Protein AF-A0A829HIT6-F1 (afdb_monomer_lite)

Radius of gyration: 22.23 Å; chains: 1; bounding box: 48×21×74 Å

pLDDT: mean 74.32, std 10.95, range [54.69, 96.12]

Organism: NCBI:txid1217657

Secondary structure (DSSP, 8-state):
-PPPPGGGPPPTT--TT--HHHH-TT-S-TTGGGS--HHHHHHHHHHHHHTTTS------TTSS----TT--------SS---TTTTSGGGG-PPP----

Structure (mmCIF, N/CA/C/O backbone):
data_AF-A0A829HIT6-F1
#
_entry.id   AF-A0A829HIT6-F1
#
loop_
_atom_site.group_PDB
_atom_site.id
_atom_site.type_symbol
_atom_site.label_atom_id
_atom_site.label_alt_id
_atom_site.label_comp_id
_atom_site.label_asym_id
_atom_site.label_entity_id
_atom_site.label_seq_id
_atom_site.pdbx_PDB_ins_code
_atom_site.Cartn_x
_atom_site.Cartn_y
_atom_site.Cartn_z
_atom_site.occupancy
_atom_site.B_iso_or_equiv
_atom_site.auth_seq_id
_atom_site.auth_comp_id
_atom_site.auth_asym_id
_atom_site.auth_atom_id
_atom_site.pdbx_PDB_model_num
ATOM 1 N N . MET A 1 1 ? 23.130 -8.048 17.430 1.00 63.12 1 MET A N 1
ATOM 2 C CA . MET A 1 1 ? 23.129 -7.492 16.054 1.00 63.12 1 MET A CA 1
ATOM 3 C C . MET A 1 1 ? 21.767 -7.740 15.424 1.00 63.12 1 MET A C 1
ATOM 5 O O . MET A 1 1 ? 21.308 -8.877 15.456 1.00 63.12 1 MET A O 1
ATOM 9 N N . LYS A 1 2 ? 21.093 -6.712 14.895 1.00 74.44 2 LYS A N 1
ATOM 10 C CA . LYS A 1 2 ? 19.831 -6.915 14.164 1.00 74.44 2 LYS A CA 1
ATOM 11 C C . LYS A 1 2 ? 20.157 -7.603 12.835 1.00 74.44 2 LYS A C 1
ATOM 13 O O . LYS A 1 2 ? 20.910 -7.050 12.040 1.00 74.44 2 LYS A O 1
ATOM 18 N N . LYS A 1 3 ? 19.650 -8.822 12.620 1.00 83.31 3 LYS A N 1
ATOM 19 C CA . LYS A 1 3 ? 19.814 -9.531 11.343 1.00 83.31 3 LYS A CA 1
ATOM 20 C C . LYS A 1 3 ? 18.946 -8.853 10.283 1.00 83.31 3 LYS A C 1
ATOM 22 O O . 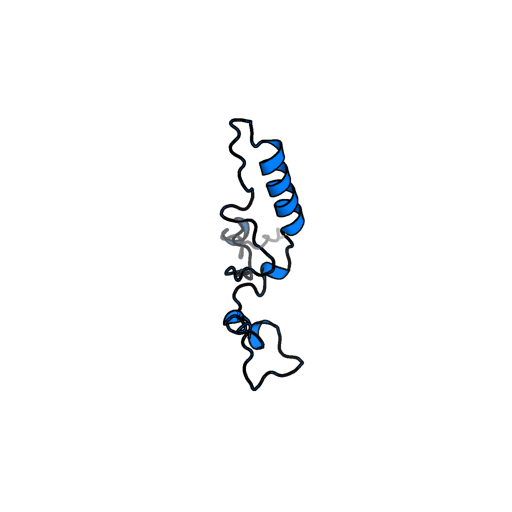LYS A 1 3 ? 17.804 -8.489 10.565 1.00 83.31 3 LYS A O 1
ATOM 27 N N . LEU A 1 4 ? 19.488 -8.680 9.081 1.00 82.06 4 LEU A N 1
ATOM 28 C CA . LEU A 1 4 ? 18.721 -8.162 7.953 1.00 82.06 4 LEU A CA 1
ATOM 29 C C . LEU A 1 4 ? 17.617 -9.171 7.588 1.00 82.06 4 LEU A C 1
ATOM 31 O O . LEU A 1 4 ? 17.861 -10.379 7.597 1.00 82.06 4 LEU A O 1
ATOM 35 N N . LYS A 1 5 ? 16.401 -8.693 7.285 1.00 82.38 5 LYS A N 1
ATOM 36 C CA . LYS A 1 5 ? 15.319 -9.578 6.820 1.00 82.38 5 LYS A CA 1
ATOM 37 C C . LYS A 1 5 ? 15.724 -10.231 5.495 1.00 82.38 5 LYS A C 1
ATOM 39 O O . LYS A 1 5 ? 16.350 -9.585 4.656 1.00 82.38 5 LYS A O 1
ATOM 44 N N . PHE A 1 6 ? 15.285 -11.470 5.285 1.00 84.50 6 PHE A N 1
ATOM 45 C CA . PHE A 1 6 ? 15.598 -12.273 4.098 1.00 84.50 6 PHE A CA 1
ATOM 46 C C . PHE A 1 6 ? 15.323 -11.541 2.771 1.00 84.50 6 PHE A C 1
ATOM 48 O O . PHE A 1 6 ? 16.146 -11.567 1.863 1.00 84.50 6 PHE A O 1
ATOM 55 N N . GLN A 1 7 ? 14.212 -10.803 2.693 1.00 80.62 7 GLN A N 1
ATOM 56 C CA . GLN A 1 7 ? 13.808 -10.033 1.509 1.00 80.62 7 GLN A CA 1
ATOM 57 C C . GLN A 1 7 ? 14.793 -8.926 1.088 1.00 80.62 7 GLN A C 1
ATOM 59 O O . GLN A 1 7 ? 14.786 -8.514 -0.069 1.00 80.62 7 GLN A O 1
ATOM 64 N N . TYR A 1 8 ? 15.638 -8.446 2.007 1.00 80.69 8 TYR A N 1
ATOM 65 C CA . TYR A 1 8 ? 16.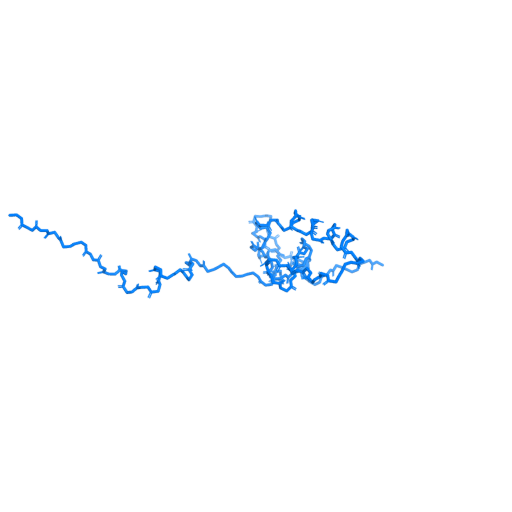624 -7.391 1.746 1.00 80.69 8 TYR A CA 1
ATOM 66 C C . TYR A 1 8 ? 18.046 -7.928 1.558 1.00 80.69 8 TYR A C 1
ATOM 68 O O . TYR A 1 8 ? 18.971 -7.135 1.390 1.00 80.69 8 TYR A O 1
ATOM 76 N N . LEU A 1 9 ? 18.242 -9.249 1.593 1.00 85.12 9 LEU A N 1
ATOM 77 C CA . LEU A 1 9 ? 19.541 -9.841 1.296 1.00 85.12 9 LEU A CA 1
ATOM 78 C C . LEU A 1 9 ? 19.861 -9.619 -0.186 1.00 85.12 9 LEU A C 1
ATOM 80 O O . LEU A 1 9 ? 19.093 -10.015 -1.064 1.00 85.12 9 LEU A O 1
ATOM 84 N N . GLN A 1 10 ? 20.982 -8.948 -0.446 1.00 78.50 10 GLN A N 1
ATOM 85 C CA . GLN A 1 10 ? 21.468 -8.694 -1.798 1.00 78.50 10 GLN A CA 1
ATOM 86 C C . GLN A 1 10 ? 22.363 -9.846 -2.267 1.00 78.50 10 GLN A C 1
ATOM 88 O O . GLN A 1 10 ? 23.146 -10.373 -1.471 1.00 78.50 10 GLN A O 1
ATOM 93 N N . PRO A 1 11 ? 22.301 -10.222 -3.554 1.00 78.31 11 PRO A N 1
ATOM 94 C CA . PRO A 1 11 ? 23.290 -11.112 -4.135 1.00 78.31 11 PRO A CA 1
ATOM 95 C C . PRO A 1 11 ? 24.646 -10.398 -4.248 1.00 78.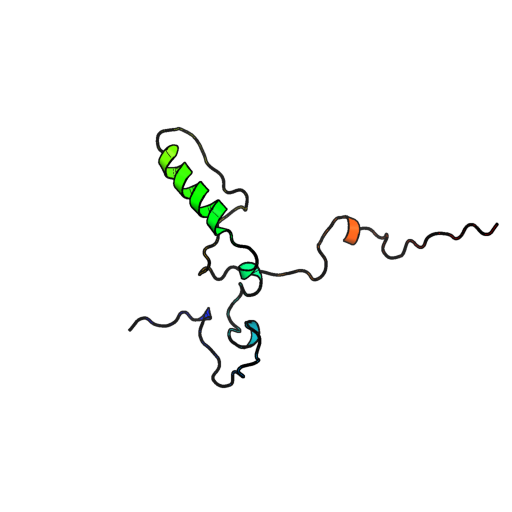31 11 PRO A C 1
ATOM 97 O O . PRO A 1 11 ? 24.709 -9.195 -4.511 1.00 78.31 11 PRO A O 1
ATOM 100 N N . ALA A 1 12 ? 25.740 -11.150 -4.096 1.00 73.94 12 ALA A N 1
ATOM 101 C CA . ALA A 1 12 ? 27.105 -10.612 -4.109 1.00 73.94 12 ALA A CA 1
ATOM 102 C C . ALA A 1 12 ? 27.481 -9.884 -5.420 1.00 73.94 12 ALA A C 1
ATOM 104 O O . ALA A 1 12 ? 28.323 -8.994 -5.408 1.00 73.94 12 ALA A O 1
ATOM 105 N N . ASN A 1 13 ? 26.815 -10.213 -6.533 1.00 77.56 13 ASN A N 1
ATOM 106 C CA . ASN A 1 13 ? 27.157 -9.744 -7.881 1.00 77.56 13 ASN A CA 1
ATOM 107 C C . ASN A 1 13 ? 26.138 -8.729 -8.432 1.00 77.56 13 ASN A C 1
ATOM 109 O O . ASN A 1 13 ? 25.666 -8.877 -9.558 1.00 77.56 13 ASN A O 1
ATOM 113 N N . THR A 1 14 ? 25.738 -7.733 -7.639 1.00 78.62 14 THR A N 1
ATOM 114 C CA . THR A 1 14 ? 24.759 -6.728 -8.092 1.00 78.62 14 THR A CA 1
ATOM 115 C C . THR A 1 14 ? 25.450 -5.532 -8.750 1.00 78.62 14 THR A C 1
ATOM 117 O O . THR A 1 14 ? 26.322 -4.915 -8.142 1.00 78.62 14 THR A O 1
ATOM 120 N N . HIS A 1 15 ? 25.027 -5.139 -9.954 1.00 79.31 15 HIS A N 1
ATOM 121 C CA . HIS A 1 15 ? 25.527 -3.938 -10.624 1.00 79.31 15 HIS A CA 1
ATOM 122 C C . HIS A 1 15 ? 24.789 -2.668 -10.123 1.00 79.31 15 HIS A C 1
ATOM 124 O O . HIS A 1 15 ? 23.593 -2.722 -9.801 1.00 79.31 15 HIS A O 1
ATOM 130 N N . PRO A 1 16 ? 25.436 -1.485 -10.074 1.00 78.00 16 PRO A N 1
ATOM 131 C CA . PRO A 1 16 ? 24.786 -0.236 -9.660 1.00 78.00 16 PRO A CA 1
ATOM 132 C C . PRO A 1 16 ? 23.511 0.099 -10.452 1.00 78.00 16 PRO A C 1
ATOM 134 O O . PRO A 1 16 ? 22.542 0.583 -9.869 1.00 78.00 16 PRO A O 1
ATOM 137 N N . ASN A 1 17 ? 23.496 -0.232 -11.747 1.00 82.56 17 ASN A N 1
ATOM 138 C CA . ASN A 1 17 ? 22.367 0.002 -12.661 1.00 82.56 17 ASN A CA 1
ATOM 139 C C . ASN A 1 17 ? 21.298 -1.105 -12.651 1.00 82.56 17 ASN A C 1
ATOM 141 O O . ASN A 1 17 ? 20.336 -1.034 -13.416 1.00 82.56 17 ASN A O 1
ATOM 145 N N . ASP A 1 18 ? 21.444 -2.145 -11.826 1.00 81.94 18 ASP A N 1
ATOM 146 C CA . ASP A 1 18 ? 20.423 -3.182 -11.733 1.00 81.94 18 ASP A CA 1
ATOM 147 C C . ASP A 1 18 ? 19.150 -2.649 -11.072 1.00 81.94 18 ASP A C 1
ATOM 149 O O . ASP A 1 18 ? 19.169 -2.061 -9.988 1.00 81.94 18 ASP A O 1
ATOM 153 N N . GLY A 1 19 ? 18.013 -2.905 -11.720 1.00 78.19 19 GLY A N 1
ATOM 154 C CA . GLY A 1 19 ? 16.707 -2.563 -11.173 1.00 78.19 19 GLY A CA 1
ATOM 155 C C . GLY A 1 19 ? 16.418 -3.282 -9.850 1.00 78.19 19 GLY A C 1
ATOM 156 O O . GLY A 1 19 ? 16.957 -4.352 -9.559 1.00 78.19 19 GLY A O 1
ATOM 157 N N . ILE A 1 20 ? 15.485 -2.726 -9.073 1.00 78.44 20 ILE A N 1
ATOM 158 C CA . ILE A 1 20 ? 15.105 -3.193 -7.726 1.00 78.44 20 ILE A CA 1
ATOM 159 C C . ILE A 1 20 ? 14.849 -4.710 -7.663 1.00 78.44 20 ILE A C 1
ATOM 161 O O . ILE A 1 20 ? 15.285 -5.359 -6.718 1.00 78.44 20 ILE A O 1
ATOM 165 N N . ARG A 1 21 ? 14.201 -5.292 -8.682 1.00 75.94 21 ARG A N 1
ATOM 166 C CA . ARG A 1 21 ? 13.898 -6.735 -8.744 1.00 75.94 21 ARG A CA 1
ATOM 167 C C . ARG A 1 21 ? 15.147 -7.619 -8.855 1.00 75.94 21 ARG A C 1
ATOM 169 O O . ARG A 1 21 ? 15.137 -8.731 -8.347 1.00 75.94 21 ARG A O 1
ATOM 176 N N . LYS A 1 22 ? 16.202 -7.150 -9.529 1.00 81.06 22 LYS A N 1
ATOM 177 C CA . LYS A 1 22 ? 17.474 -7.882 -9.642 1.00 81.06 22 LYS A CA 1
ATOM 178 C C . LYS A 1 22 ? 18.300 -7.759 -8.361 1.00 81.06 22 LYS A C 1
ATOM 180 O O . LYS A 1 22 ? 18.873 -8.742 -7.913 1.00 81.06 22 LYS A O 1
ATOM 185 N N . ARG A 1 23 ? 18.308 -6.566 -7.754 1.00 82.19 23 ARG A N 1
ATOM 186 C CA . ARG A 1 23 ? 19.007 -6.290 -6.488 1.00 82.19 23 ARG A CA 1
ATOM 187 C C . ARG A 1 23 ? 18.371 -7.004 -5.291 1.00 82.19 23 ARG A C 1
ATOM 189 O O . ARG A 1 23 ? 19.083 -7.420 -4.386 1.00 82.19 23 ARG A O 1
ATOM 196 N N . TYR A 1 24 ? 17.048 -7.159 -5.301 1.00 83.06 24 TYR A N 1
ATOM 197 C CA . TYR A 1 24 ? 16.282 -7.826 -4.248 1.00 83.06 24 TYR A CA 1
ATOM 198 C C . TYR A 1 24 ? 15.342 -8.881 -4.855 1.00 83.06 24 TYR A C 1
ATOM 200 O O . TYR A 1 24 ? 14.142 -8.632 -5.001 1.00 83.06 24 TYR A O 1
ATOM 208 N N . PRO A 1 25 ? 15.861 -10.068 -5.223 1.00 80.88 25 PRO A N 1
ATOM 209 C CA . PRO A 1 25 ? 15.084 -11.094 -5.926 1.00 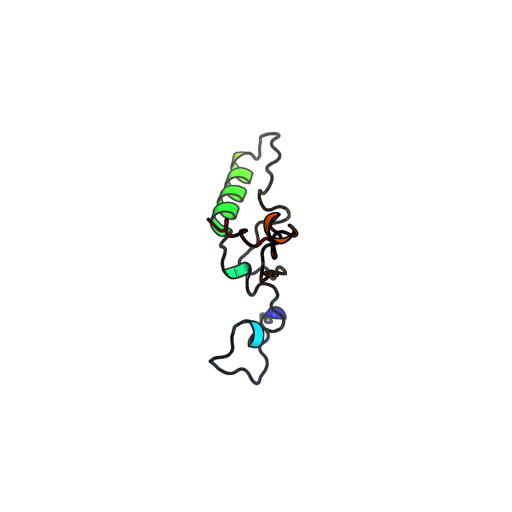80.88 25 PRO A CA 1
ATOM 210 C C . PRO A 1 25 ? 13.945 -11.671 -5.080 1.00 80.88 25 PRO A C 1
ATOM 212 O O . PRO A 1 25 ? 12.938 -12.131 -5.617 1.00 80.88 25 PRO A O 1
ATOM 215 N N . HIS A 1 26 ? 14.088 -11.628 -3.756 1.00 82.25 26 HIS A N 1
ATOM 216 C CA . HIS A 1 26 ? 13.090 -12.132 -2.818 1.00 82.25 26 HIS A CA 1
ATOM 217 C C . HIS A 1 26 ? 12.006 -11.106 -2.466 1.00 82.25 26 HIS A C 1
ATOM 219 O O . HIS A 1 26 ? 11.047 -11.478 -1.799 1.00 82.25 26 HIS A O 1
ATOM 225 N N . MET A 1 27 ? 12.129 -9.854 -2.923 1.00 80.81 27 MET A N 1
ATOM 226 C CA . MET A 1 27 ? 11.169 -8.790 -2.638 1.00 80.81 27 MET A CA 1
ATOM 227 C C . MET A 1 27 ? 9.966 -8.877 -3.588 1.00 80.81 27 MET A C 1
ATOM 229 O O . MET A 1 27 ? 10.083 -8.692 -4.802 1.00 80.81 27 MET A O 1
ATOM 233 N N . ARG A 1 28 ? 8.787 -9.147 -3.032 1.00 76.38 28 ARG A N 1
ATOM 234 C CA . ARG A 1 28 ? 7.519 -9.354 -3.751 1.00 76.38 28 ARG A CA 1
ATOM 235 C C . ARG A 1 28 ? 6.723 -8.058 -3.961 1.00 76.38 28 ARG A C 1
ATOM 237 O O . ARG A 1 28 ? 5.842 -7.999 -4.825 1.00 76.38 28 ARG A O 1
ATOM 244 N N . ASN A 1 29 ? 7.063 -7.000 -3.228 1.00 73.56 29 ASN A N 1
ATOM 245 C CA . ASN A 1 29 ? 6.384 -5.701 -3.269 1.00 73.56 29 ASN A CA 1
ATOM 246 C C . ASN A 1 29 ? 6.987 -4.673 -4.255 1.00 73.56 29 ASN A C 1
ATOM 248 O O . ASN A 1 29 ? 6.669 -3.485 -4.174 1.00 73.56 29 ASN A O 1
ATOM 252 N N . ALA A 1 30 ? 7.841 -5.096 -5.198 1.00 69.06 30 ALA A N 1
ATOM 253 C CA . ALA A 1 30 ? 8.585 -4.196 -6.095 1.00 69.06 30 ALA A CA 1
ATOM 254 C C . ALA A 1 30 ? 7.715 -3.169 -6.846 1.00 69.06 30 ALA A C 1
ATOM 256 O O . ALA A 1 30 ? 8.191 -2.077 -7.158 1.00 69.06 30 ALA A O 1
ATOM 257 N N . TYR A 1 31 ? 6.445 -3.492 -7.108 1.00 65.69 31 TYR A N 1
ATOM 258 C CA . TYR A 1 31 ? 5.490 -2.603 -7.774 1.00 65.69 31 TYR A CA 1
ATOM 259 C C . TYR A 1 31 ? 4.517 -1.906 -6.815 1.00 65.69 31 TYR A C 1
ATOM 261 O O . TYR A 1 31 ? 3.950 -0.875 -7.173 1.00 65.69 31 TYR A O 1
ATOM 269 N N . PHE A 1 32 ? 4.343 -2.431 -5.599 1.00 64.62 32 PHE A N 1
ATOM 270 C CA . PHE A 1 32 ? 3.433 -1.885 -4.590 1.00 64.62 32 PHE A CA 1
ATOM 271 C C . PHE A 1 32 ? 3.876 -0.502 -4.092 1.00 64.62 32 PHE A C 1
ATOM 273 O O . PHE A 1 32 ? 3.045 0.367 -3.849 1.00 64.62 32 PHE A O 1
ATOM 280 N N . LYS A 1 33 ? 5.193 -0.251 -4.060 1.00 60.81 33 LYS A N 1
ATOM 281 C CA . LYS A 1 33 ? 5.799 1.020 -3.615 1.00 60.81 33 LYS A CA 1
ATOM 282 C C . LYS A 1 33 ? 5.415 2.259 -4.439 1.00 60.81 33 LYS A C 1
ATOM 284 O O . LYS A 1 33 ? 5.823 3.360 -4.090 1.00 60.81 33 LYS A O 1
ATOM 289 N N . LYS A 1 34 ? 4.656 2.108 -5.530 1.00 60.59 34 LYS A N 1
ATOM 290 C CA . LYS A 1 34 ? 4.161 3.240 -6.330 1.00 60.59 34 LYS A CA 1
ATOM 291 C C . LYS A 1 34 ? 2.903 3.898 -5.756 1.00 60.59 34 LYS A C 1
ATOM 293 O O . LYS A 1 34 ? 2.590 5.010 -6.164 1.00 60.59 34 LYS A O 1
ATOM 298 N N . PHE A 1 35 ? 2.196 3.248 -4.829 1.00 62.19 35 PHE A N 1
ATOM 299 C CA . PHE A 1 35 ? 0.966 3.780 -4.243 1.00 62.19 35 PHE A CA 1
ATOM 300 C C . PHE A 1 35 ? 1.097 3.838 -2.721 1.00 62.19 35 PHE A C 1
ATOM 302 O O . PHE A 1 35 ? 1.097 2.805 -2.058 1.00 62.19 35 PHE A O 1
ATOM 309 N N . SER A 1 36 ? 1.217 5.046 -2.166 1.00 68.19 36 SER A N 1
ATOM 310 C CA . SER A 1 36 ? 1.230 5.225 -0.713 1.00 68.19 36 SER A CA 1
ATOM 311 C C . SER A 1 36 ? -0.171 5.008 -0.143 1.00 68.19 36 SER A C 1
ATOM 313 O O . SER A 1 36 ? -1.132 5.657 -0.554 1.00 68.19 36 SER A O 1
ATOM 315 N N . THR A 1 37 ? -0.277 4.099 0.822 1.00 77.50 37 THR A N 1
ATOM 316 C CA . THR A 1 37 ? -1.464 3.878 1.663 1.00 77.50 37 THR A CA 1
ATOM 317 C C . THR A 1 37 ? -1.370 4.625 2.992 1.00 77.50 37 THR A C 1
ATOM 319 O O . THR A 1 37 ? -2.255 4.490 3.835 1.00 77.50 37 THR A O 1
ATOM 322 N N . TYR A 1 38 ? -0.317 5.428 3.189 1.00 79.88 38 TYR A N 1
ATOM 323 C CA . TYR A 1 38 ? -0.048 6.125 4.444 1.00 79.88 38 TYR A CA 1
ATOM 324 C C . TYR A 1 38 ? -1.204 7.032 4.898 1.00 79.88 38 TYR A C 1
ATOM 326 O O . TYR A 1 38 ? -1.605 6.906 6.057 1.00 79.88 38 TYR A O 1
ATOM 334 N N . PRO A 1 39 ? -1.810 7.876 4.029 1.00 82.12 39 PRO A N 1
ATOM 335 C CA . PRO A 1 39 ? -2.921 8.728 4.452 1.00 82.12 39 PRO A CA 1
ATOM 336 C C . PRO A 1 39 ? -4.129 7.904 4.909 1.00 82.12 39 PRO A C 1
ATOM 338 O O . PRO A 1 39 ? -4.629 8.102 6.011 1.00 82.12 39 PRO A O 1
ATOM 341 N N . GLU A 1 40 ? -4.544 6.919 4.105 1.00 82.56 40 GLU A N 1
ATOM 342 C CA . GLU A 1 40 ? -5.671 6.025 4.416 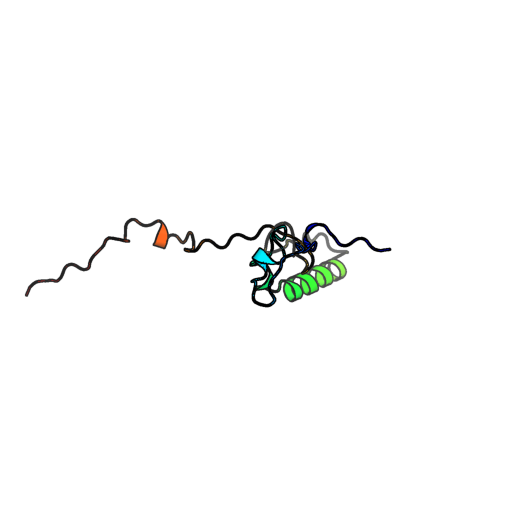1.00 82.56 40 GLU A CA 1
ATOM 343 C C . GLU A 1 40 ? -5.449 5.291 5.750 1.00 82.56 40 GLU A C 1
ATOM 345 O O . GLU A 1 40 ? -6.357 5.186 6.574 1.00 82.56 40 GLU A O 1
ATOM 350 N N . ARG A 1 41 ? -4.209 4.850 6.001 1.00 84.25 41 ARG A N 1
ATOM 351 C CA . ARG A 1 41 ? -3.810 4.174 7.238 1.00 84.25 41 ARG A CA 1
ATOM 352 C C . ARG A 1 41 ? -3.847 5.086 8.456 1.00 84.25 41 ARG A C 1
ATOM 354 O O . ARG A 1 41 ? -4.361 4.683 9.496 1.00 84.25 41 ARG A O 1
ATOM 361 N N . SER A 1 42 ? -3.318 6.299 8.328 1.00 86.06 42 SER A N 1
ATOM 362 C CA . SER A 1 42 ? -3.321 7.289 9.405 1.00 86.06 42 SER A CA 1
ATOM 363 C C . SER A 1 42 ? -4.749 7.634 9.836 1.00 86.06 42 SER A C 1
ATOM 365 O O . SER A 1 42 ? -5.055 7.545 11.025 1.00 86.06 42 SER A O 1
ATOM 367 N N . PHE A 1 43 ? -5.642 7.912 8.880 1.00 87.62 43 PHE A N 1
ATOM 368 C CA . PHE A 1 43 ? -7.054 8.186 9.165 1.00 87.62 43 PHE A CA 1
ATOM 369 C C . PHE A 1 43 ? -7.766 6.995 9.811 1.00 87.62 43 PHE A C 1
ATOM 371 O O . PHE A 1 43 ? -8.483 7.168 10.792 1.00 87.62 43 PHE A O 1
ATOM 378 N N . TYR A 1 44 ? -7.537 5.775 9.316 1.00 88.12 44 TYR A N 1
ATOM 379 C CA . TYR A 1 44 ? -8.136 4.574 9.901 1.00 88.12 44 TYR A CA 1
ATOM 380 C C . TYR A 1 44 ? -7.776 4.401 11.384 1.00 88.12 44 TYR A C 1
ATOM 382 O O . TYR A 1 44 ? -8.656 4.149 12.207 1.00 88.12 44 TYR A O 1
ATOM 390 N N . PHE A 1 45 ? -6.501 4.576 11.746 1.00 88.19 45 PHE A N 1
ATOM 391 C CA . PHE A 1 45 ? -6.077 4.488 13.145 1.00 88.19 45 PHE A CA 1
ATOM 392 C C . PHE A 1 45 ? -6.636 5.619 14.007 1.00 88.19 45 PHE A C 1
ATOM 394 O O . PHE A 1 45 ? -6.995 5.374 15.156 1.00 88.19 45 PHE A O 1
ATOM 401 N N . PHE A 1 46 ? -6.753 6.828 13.456 1.00 92.19 46 PHE A N 1
ATOM 402 C CA . PHE A 1 46 ? -7.374 7.947 14.157 1.00 92.19 46 PHE A CA 1
ATOM 403 C C . PHE A 1 46 ? -8.840 7.642 14.497 1.00 92.19 46 PHE A C 1
ATOM 405 O O . PHE A 1 46 ? -9.250 7.759 15.651 1.00 92.19 46 PHE A O 1
ATOM 412 N N . HIS A 1 47 ? -9.603 7.135 13.527 1.00 90.75 47 HIS A N 1
ATOM 413 C CA . HIS A 1 47 ? -11.003 6.771 13.732 1.00 90.75 47 HIS A CA 1
ATOM 414 C C . HIS A 1 47 ? -11.191 5.592 14.693 1.00 90.75 47 HIS A C 1
ATOM 416 O O . HIS A 1 47 ? -12.172 5.561 15.428 1.00 90.75 47 HIS A O 1
ATOM 422 N N . LEU A 1 48 ? -10.260 4.634 14.743 1.00 89.94 48 LEU A N 1
ATOM 423 C CA . LEU A 1 48 ? -10.318 3.567 15.750 1.00 89.94 48 LEU A CA 1
ATOM 424 C C . LEU A 1 48 ? -10.249 4.106 17.185 1.00 89.94 48 LEU A C 1
ATOM 426 O O . LEU A 1 48 ? -10.854 3.519 18.079 1.00 89.94 48 LEU A O 1
ATOM 430 N N . ILE A 1 49 ? -9.509 5.195 17.404 1.00 93.19 49 ILE A N 1
ATOM 431 C CA . ILE A 1 49 ? -9.422 5.857 18.709 1.00 93.19 49 ILE A CA 1
ATOM 432 C C . ILE A 1 49 ? -10.697 6.664 18.964 1.00 93.19 49 ILE A C 1
ATOM 434 O O . ILE A 1 49 ? -11.306 6.521 20.020 1.00 93.19 49 ILE A O 1
ATOM 438 N N . GLU A 1 50 ? -11.114 7.469 17.986 1.00 95.12 50 GLU A N 1
ATOM 439 C CA . GLU A 1 50 ? -12.288 8.348 18.065 1.00 95.12 50 GLU A CA 1
ATOM 440 C C . GLU A 1 50 ? -13.591 7.578 18.335 1.00 95.12 50 GLU A C 1
ATOM 442 O O . GLU A 1 50 ? -14.396 7.983 19.170 1.00 95.12 50 GLU A O 1
ATOM 447 N N . TYR A 1 51 ? -13.781 6.434 17.672 1.00 93.38 51 TYR A N 1
ATOM 448 C CA . TYR A 1 51 ? -15.012 5.644 17.751 1.00 93.38 51 TYR A CA 1
ATOM 449 C C . TYR A 1 51 ? -14.931 4.451 18.710 1.00 93.38 51 TYR A C 1
ATOM 451 O O . TYR A 1 51 ? -15.789 3.571 18.655 1.00 93.38 51 TYR A O 1
ATOM 459 N N . LYS A 1 52 ? -13.928 4.397 19.595 1.00 92.56 52 LYS A N 1
ATOM 460 C CA . LYS A 1 52 ? -13.694 3.245 20.481 1.00 92.56 52 LYS A CA 1
ATOM 461 C C . LYS A 1 52 ? -14.897 2.893 21.368 1.00 92.56 52 LYS A C 1
ATOM 463 O O . LYS A 1 52 ? -15.145 1.713 21.603 1.00 92.56 52 LYS A O 1
ATOM 468 N N . ASP A 1 53 ? -15.637 3.899 21.825 1.00 96.12 53 ASP A N 1
ATOM 469 C CA . ASP A 1 53 ? -16.777 3.728 22.738 1.00 96.12 53 ASP A CA 1
ATOM 470 C C . ASP A 1 53 ? -18.113 3.519 22.008 1.00 96.12 53 ASP A C 1
ATOM 472 O O . ASP A 1 53 ? -19.153 3.300 22.631 1.00 96.12 53 ASP A O 1
ATOM 476 N N . TYR A 1 54 ? -18.101 3.556 20.675 1.00 93.12 54 TYR A N 1
ATOM 477 C CA . TYR A 1 54 ? -19.290 3.372 19.858 1.00 93.12 54 TYR A CA 1
ATOM 478 C C . TYR A 1 54 ? -19.356 1.936 19.316 1.00 93.12 54 TYR A C 1
ATOM 480 O O . TYR A 1 54 ? -18.330 1.354 18.962 1.00 93.12 54 TYR A O 1
ATOM 488 N N . PRO A 1 55 ? -20.556 1.350 19.142 1.00 91.88 55 PRO A N 1
ATOM 489 C CA . PRO A 1 55 ? -20.730 0.016 18.561 1.00 91.88 55 PRO A CA 1
ATOM 490 C C . PRO A 1 55 ? -20.559 0.017 17.024 1.00 91.88 55 PRO A C 1
ATOM 492 O O . PRO A 1 55 ? -21.328 -0.606 16.289 1.00 91.88 55 PRO A O 1
ATOM 495 N N . LEU A 1 56 ? -19.557 0.737 16.515 1.00 87.69 56 LEU A N 1
ATOM 496 C CA . LEU A 1 56 ? -19.257 0.909 15.096 1.00 87.69 56 LEU A CA 1
ATOM 497 C C . LEU A 1 56 ? -18.152 -0.057 14.655 1.00 87.69 56 LEU A C 1
ATOM 499 O O . LEU A 1 56 ? -17.072 -0.124 15.235 1.00 87.69 56 LEU A O 1
ATOM 503 N N . LYS A 1 57 ? -18.408 -0.803 13.575 1.00 85.62 57 LYS A N 1
ATOM 504 C CA . LYS A 1 57 ? -17.421 -1.698 12.953 1.00 85.62 57 LYS A CA 1
ATOM 505 C C . LYS A 1 57 ? -16.793 -1.011 11.746 1.00 85.62 57 LYS A C 1
ATOM 507 O O . LYS A 1 57 ? -17.314 -1.115 10.635 1.00 85.62 57 LYS A O 1
ATOM 512 N N . LEU A 1 58 ? -15.677 -0.320 11.968 1.00 84.44 58 LEU A N 1
ATOM 513 C CA . LEU A 1 58 ? -14.900 0.303 10.896 1.00 84.44 58 LEU A CA 1
ATOM 514 C C . LEU A 1 58 ? -14.324 -0.774 9.963 1.00 84.44 58 LEU A C 1
ATOM 516 O O . LEU A 1 58 ? -13.813 -1.799 10.412 1.00 84.44 58 LEU A O 1
ATOM 520 N N . ARG A 1 59 ? -14.425 -0.551 8.648 1.00 79.94 59 ARG A N 1
ATOM 521 C CA . ARG A 1 59 ? -13.884 -1.443 7.613 1.00 79.94 59 ARG A CA 1
ATOM 522 C C . ARG A 1 59 ? -12.854 -0.698 6.780 1.00 79.94 59 ARG A C 1
ATOM 524 O O . ARG A 1 59 ? -13.071 0.448 6.402 1.00 79.94 59 ARG A O 1
ATOM 531 N N . VAL A 1 60 ? -11.763 -1.378 6.451 1.00 76.94 60 VAL A N 1
ATOM 532 C CA . VAL A 1 60 ? -10.743 -0.869 5.532 1.00 76.94 60 VAL A CA 1
ATOM 533 C C . VAL A 1 60 ? -11.257 -0.976 4.094 1.00 76.94 60 VAL A C 1
ATOM 535 O O . VAL A 1 60 ? -11.684 -2.052 3.671 1.00 76.94 60 VAL A O 1
ATOM 538 N N . ALA A 1 61 ? -11.187 0.114 3.325 1.00 69.19 61 ALA A N 1
ATOM 539 C CA . ALA A 1 61 ? -11.691 0.153 1.949 1.00 69.19 61 ALA A CA 1
ATOM 540 C C . ALA A 1 61 ? -10.942 -0.816 1.015 1.00 69.19 61 ALA A C 1
ATOM 542 O O . ALA A 1 61 ? -11.541 -1.417 0.125 1.00 69.19 61 ALA A O 1
ATOM 543 N N . ARG A 1 62 ? -9.637 -1.012 1.240 1.00 67.38 62 ARG A N 1
ATOM 544 C CA . ARG A 1 62 ? -8.770 -1.896 0.440 1.00 67.38 62 ARG A CA 1
ATOM 545 C C . ARG A 1 62 ? -8.704 -3.359 0.911 1.00 67.38 62 ARG A C 1
ATOM 547 O O . ARG A 1 62 ? -7.864 -4.109 0.421 1.00 67.38 62 ARG A O 1
ATOM 554 N N . GLY A 1 63 ? -9.579 -3.796 1.820 1.00 68.00 63 GLY A N 1
ATOM 555 C CA . GLY A 1 63 ? -9.621 -5.187 2.289 1.00 68.00 63 GLY A CA 1
ATOM 556 C C . GLY A 1 63 ? -8.674 -5.485 3.460 1.00 68.00 63 GLY A C 1
ATOM 557 O O . GLY A 1 63 ? -8.584 -4.699 4.396 1.00 68.00 63 GLY A O 1
ATOM 558 N N . SER A 1 64 ? -8.009 -6.649 3.449 1.00 59.00 64 SER A N 1
ATOM 559 C CA . SER A 1 64 ? -7.388 -7.300 4.624 1.00 59.00 64 SER A CA 1
ATOM 560 C C . SER A 1 64 ? -6.112 -6.655 5.193 1.00 59.00 64 SER A C 1
ATOM 562 O O . SER A 1 64 ? -5.376 -7.310 5.925 1.00 59.00 64 SER A O 1
ATOM 564 N N . GLY A 1 65 ? -5.823 -5.395 4.888 1.00 64.56 65 GLY A N 1
ATOM 565 C CA . GLY A 1 65 ? -4.717 -4.682 5.517 1.00 64.56 65 GLY A CA 1
ATOM 566 C C . GLY A 1 65 ? -4.390 -3.392 4.792 1.00 64.56 65 GLY A C 1
ATOM 567 O O . GLY A 1 65 ? -4.335 -3.373 3.567 1.00 64.56 65 GLY A O 1
ATOM 568 N N . LEU A 1 66 ? -4.177 -2.319 5.553 1.00 73.19 66 LEU A N 1
ATOM 569 C CA . LEU A 1 66 ? -3.524 -1.100 5.085 1.00 73.19 66 LEU A CA 1
ATOM 570 C C . LEU A 1 66 ? -2.020 -1.360 5.129 1.00 73.19 66 LEU A C 1
ATOM 572 O O . LEU A 1 66 ? -1.445 -1.300 6.220 1.00 73.19 66 LEU A O 1
ATOM 576 N N . PRO A 1 67 ? -1.389 -1.701 3.995 1.00 71.31 67 PRO A N 1
ATOM 577 C CA . PRO A 1 67 ? -0.030 -2.208 4.012 1.00 71.31 67 PRO A CA 1
ATOM 578 C C . PRO A 1 67 ? 0.928 -1.154 4.526 1.00 71.31 67 PRO A C 1
ATOM 580 O O . PRO A 1 67 ? 0.772 0.034 4.227 1.00 71.31 67 PRO A O 1
ATOM 583 N N . GLU A 1 68 ? 1.920 -1.593 5.284 1.00 73.94 68 GLU A N 1
ATOM 584 C CA . GLU A 1 68 ? 3.056 -0.765 5.629 1.00 73.94 68 GLU A CA 1
ATOM 585 C C . GLU A 1 68 ? 4.071 -0.729 4.488 1.00 73.94 68 GLU A C 1
ATOM 587 O O . GLU A 1 68 ? 4.217 -1.672 3.713 1.00 73.94 68 GLU A O 1
ATOM 592 N N . GLU A 1 69 ? 4.852 0.344 4.428 1.00 67.81 69 GLU A N 1
ATOM 593 C CA . GLU A 1 69 ? 5.962 0.484 3.479 1.00 67.81 69 GLU A CA 1
ATOM 594 C C . GLU A 1 69 ? 6.998 -0.651 3.602 1.00 67.81 69 GLU A C 1
ATOM 596 O O . GLU A 1 69 ? 7.698 -0.988 2.640 1.00 67.81 69 GLU A O 1
ATOM 601 N N . TRP A 1 70 ? 7.077 -1.257 4.790 1.00 69.81 70 TRP A N 1
ATOM 602 C CA . TRP A 1 70 ? 7.963 -2.369 5.124 1.00 69.81 70 TRP A CA 1
ATOM 603 C C . TRP A 1 70 ? 7.359 -3.756 4.871 1.00 69.81 70 TRP A C 1
ATOM 605 O O . TRP A 1 70 ? 8.088 -4.751 4.976 1.00 69.81 70 TRP A O 1
ATOM 615 N N . ASP A 1 71 ? 6.068 -3.839 4.541 1.00 75.81 71 ASP A N 1
ATOM 616 C CA . ASP A 1 71 ? 5.387 -5.107 4.297 1.00 75.81 71 ASP A CA 1
ATOM 617 C C . ASP A 1 71 ? 5.726 -5.643 2.905 1.00 75.81 71 ASP A C 1
ATOM 619 O O . ASP A 1 71 ? 5.568 -4.963 1.888 1.00 75.81 71 ASP A O 1
ATOM 623 N N . ASP A 1 72 ? 6.178 -6.896 2.838 1.00 74.44 72 ASP A N 1
ATOM 624 C CA . ASP A 1 72 ? 6.489 -7.563 1.572 1.00 74.44 72 ASP A CA 1
ATOM 625 C C . ASP A 1 72 ? 5.256 -8.261 0.983 1.00 74.44 72 ASP A C 1
ATOM 627 O O . ASP A 1 72 ? 5.185 -9.487 0.859 1.00 74.44 72 ASP A O 1
ATOM 631 N N . LEU A 1 73 ? 4.237 -7.464 0.656 1.00 74.19 73 LEU A N 1
ATOM 632 C CA . LEU A 1 73 ? 3.021 -7.981 0.040 1.00 74.19 73 LEU A CA 1
ATOM 633 C C . LEU A 1 73 ? 3.258 -8.338 -1.433 1.00 74.19 73 LEU A C 1
ATOM 635 O O . LEU A 1 73 ? 3.840 -7.542 -2.179 1.00 74.19 73 LEU A O 1
ATOM 639 N N . PRO A 1 74 ? 2.772 -9.505 -1.895 1.00 70.94 74 PRO A N 1
ATOM 640 C CA . PRO A 1 74 ? 2.882 -9.883 -3.292 1.00 70.94 74 PRO A CA 1
ATOM 641 C C . PRO A 1 74 ? 2.076 -8.926 -4.168 1.00 70.94 74 PRO A C 1
ATOM 643 O O . PRO A 1 74 ? 0.850 -8.879 -4.112 1.00 70.94 74 PRO A O 1
ATOM 646 N N . SER A 1 75 ? 2.783 -8.177 -5.011 1.00 67.19 75 SER A N 1
ATOM 647 C CA . SER A 1 75 ? 2.182 -7.296 -6.010 1.00 67.19 75 SER A CA 1
ATOM 648 C C . SER A 1 75 ? 2.454 -7.842 -7.405 1.00 67.19 75 SER A C 1
ATOM 650 O O . SER A 1 75 ? 3.603 -8.070 -7.784 1.00 67.19 75 SER A O 1
ATOM 652 N N . SER A 1 76 ? 1.395 -8.060 -8.182 1.00 64.75 76 SER A N 1
ATOM 653 C CA . SER A 1 76 ? 1.509 -8.378 -9.605 1.00 64.75 76 SER A CA 1
ATOM 654 C C . SER A 1 76 ? 0.829 -7.278 -10.408 1.00 64.75 76 SER A C 1
ATOM 656 O O . SER A 1 76 ? -0.316 -6.916 -10.145 1.00 64.75 76 SER A O 1
ATOM 658 N N . VAL A 1 77 ? 1.558 -6.707 -11.366 1.00 59.16 77 VAL A N 1
ATOM 659 C CA . VAL A 1 77 ? 0.984 -5.797 -12.356 1.00 59.16 77 VAL A CA 1
ATOM 660 C C . VAL A 1 77 ? 0.688 -6.637 -13.585 1.00 59.16 77 VAL A C 1
ATOM 662 O O . VAL A 1 77 ? 1.602 -7.176 -14.208 1.00 59.16 77 VAL A O 1
ATOM 665 N N . TYR A 1 78 ? -0.588 -6.772 -13.931 1.00 58.97 78 TYR A N 1
ATOM 666 C CA . TYR A 1 78 ? -0.949 -7.295 -15.240 1.00 58.97 78 TYR A CA 1
ATOM 667 C C . TYR A 1 78 ? -0.657 -6.207 -16.274 1.00 58.97 78 TYR A C 1
ATOM 669 O O . TYR A 1 78 ? -1.099 -5.072 -16.112 1.00 58.97 78 TYR A O 1
ATOM 677 N N . ASN A 1 79 ? 0.076 -6.556 -17.336 1.00 57.31 79 ASN A N 1
ATOM 678 C CA . ASN A 1 79 ? 0.431 -5.633 -18.425 1.00 57.31 79 ASN A CA 1
ATOM 679 C C . ASN A 1 79 ? -0.815 -5.016 -19.097 1.00 57.31 79 ASN A C 1
ATOM 681 O O . ASN A 1 79 ? -0.760 -3.969 -19.730 1.00 57.31 79 ASN A O 1
ATOM 685 N N . VAL A 1 80 ? -1.958 -5.681 -18.930 1.00 57.12 80 VAL A N 1
ATOM 686 C CA . VAL A 1 80 ? -3.270 -5.244 -19.376 1.00 57.12 80 VAL A CA 1
ATOM 687 C C . VAL A 1 80 ? -4.219 -5.431 -18.198 1.00 57.12 80 VAL A C 1
ATOM 689 O O . VAL A 1 80 ? -4.294 -6.527 -17.637 1.00 57.12 80 VAL A O 1
ATOM 692 N N . ALA A 1 81 ? -4.929 -4.378 -17.788 1.00 59.75 81 ALA A N 1
ATOM 693 C CA . ALA A 1 81 ? -5.959 -4.518 -16.764 1.00 59.75 81 ALA A CA 1
ATOM 694 C C . ALA A 1 81 ? -6.960 -5.590 -17.220 1.00 59.75 81 ALA A C 1
ATOM 696 O O . ALA A 1 81 ? -7.367 -5.595 -18.382 1.00 59.75 81 ALA A O 1
ATOM 697 N N . LYS A 1 82 ? -7.421 -6.467 -16.322 1.00 59.44 82 LYS A N 1
ATOM 698 C CA . LYS A 1 82 ? -8.615 -7.291 -16.579 1.00 59.44 82 LYS A CA 1
ATOM 699 C C . LYS A 1 82 ? -9.860 -6.394 -16.564 1.00 59.44 82 LYS A C 1
ATOM 701 O O . LYS A 1 82 ? -10.746 -6.554 -15.735 1.00 59.44 82 LYS A O 1
ATOM 706 N N . SER A 1 83 ? -9.895 -5.376 -17.418 1.00 57.34 83 SER A N 1
ATOM 707 C CA . SER A 1 83 ? -11.081 -4.563 -17.620 1.00 57.34 83 SER A CA 1
ATOM 708 C C . SER A 1 83 ? -12.041 -5.348 -18.504 1.00 57.34 83 SER A C 1
ATOM 710 O O . SER A 1 83 ? -11.630 -6.128 -19.368 1.00 57.34 83 SER A O 1
ATOM 712 N N . TRP A 1 84 ? -13.337 -5.124 -18.317 1.00 58.91 84 TRP A N 1
ATOM 713 C CA . TRP A 1 84 ? -14.371 -5.739 -19.149 1.00 58.91 84 TRP A CA 1
ATOM 714 C C . TRP A 1 84 ? -14.146 -5.475 -20.654 1.00 58.91 84 TRP A C 1
ATOM 716 O O . TRP A 1 84 ? -14.486 -6.316 -21.483 1.00 58.91 84 TRP A O 1
ATOM 726 N N . LYS A 1 85 ? -13.497 -4.352 -21.011 1.00 56.91 85 LYS A N 1
ATOM 727 C CA . LYS A 1 85 ? -13.104 -4.031 -22.392 1.00 56.91 85 LYS A CA 1
ATOM 728 C C . LYS A 1 85 ? -12.058 -5.005 -22.938 1.00 56.91 85 LYS A C 1
ATOM 730 O O . LYS A 1 85 ? -12.176 -5.409 -24.091 1.00 56.91 85 LYS A O 1
ATOM 735 N N . HIS A 1 86 ? -11.089 -5.426 -22.124 1.00 57.84 86 HIS A N 1
ATOM 736 C CA . HIS A 1 86 ? -10.048 -6.375 -22.538 1.00 57.84 86 HIS A CA 1
ATOM 737 C C . HIS A 1 86 ? -10.542 -7.826 -22.630 1.00 57.84 86 HIS A C 1
ATOM 739 O O . HIS A 1 86 ? -10.006 -8.586 -23.429 1.00 57.84 86 HIS A O 1
ATOM 745 N N . ASN A 1 87 ? -11.588 -8.194 -21.881 1.00 59.41 87 ASN A N 1
ATOM 746 C CA . ASN A 1 87 ? -12.262 -9.497 -22.007 1.00 59.41 87 ASN A CA 1
ATOM 747 C C . ASN A 1 87 ? -13.312 -9.544 -23.131 1.00 59.41 87 ASN A C 1
ATOM 749 O O . ASN A 1 87 ? -13.863 -10.606 -23.418 1.00 59.41 87 ASN A O 1
ATOM 753 N N . SER A 1 88 ? -13.616 -8.414 -23.772 1.00 65.31 88 SER A N 1
ATOM 754 C CA . SER A 1 88 ? -14.536 -8.401 -24.905 1.00 65.31 88 SER A CA 1
ATOM 755 C C . SER A 1 88 ? -13.819 -8.870 -26.177 1.00 65.31 88 SER A C 1
ATOM 757 O O . SER A 1 88 ? -12.699 -8.445 -26.460 1.00 65.31 88 SER A O 1
ATOM 759 N N . LYS A 1 89 ? -14.476 -9.694 -27.008 1.00 62.56 89 LYS A N 1
ATOM 760 C CA . LYS A 1 89 ? -13.971 -10.137 -28.330 1.00 62.56 89 LYS A CA 1
ATOM 761 C C . LYS A 1 89 ? -13.771 -8.986 -29.345 1.00 62.56 89 LYS A C 1
ATOM 763 O O . LYS A 1 89 ? -13.492 -9.232 -30.513 1.00 62.56 89 LYS A O 1
ATOM 768 N N . ARG A 1 90 ? -13.882 -7.723 -28.913 1.00 62.25 90 ARG A N 1
ATOM 769 C CA . ARG A 1 90 ? -13.797 -6.509 -29.740 1.00 62.25 90 ARG A CA 1
ATOM 770 C C . ARG A 1 90 ? -12.389 -6.161 -30.220 1.00 62.25 90 ARG A C 1
ATOM 772 O O . ARG A 1 90 ? -12.241 -5.214 -30.979 1.00 62.25 90 ARG A O 1
ATOM 779 N N . LYS A 1 91 ? -11.359 -6.923 -29.833 1.00 59.31 91 LYS A N 1
ATOM 780 C CA . LYS A 1 91 ? -9.982 -6.722 -30.321 1.00 59.31 91 LYS A CA 1
ATOM 781 C C . LYS A 1 91 ? -9.877 -6.760 -31.858 1.00 59.31 91 LYS A C 1
ATOM 783 O O . LYS A 1 91 ? -8.986 -6.126 -32.405 1.00 59.31 91 LYS A O 1
ATOM 788 N N . HIS A 1 92 ? -10.783 -7.472 -32.534 1.00 65.56 92 HIS A N 1
ATOM 789 C CA . HIS A 1 92 ? -10.811 -7.621 -33.997 1.00 65.56 92 HIS A CA 1
ATOM 790 C C . HIS A 1 92 ? -12.009 -6.931 -34.665 1.00 65.56 92 HIS A C 1
ATOM 792 O O . HIS A 1 92 ? -12.351 -7.249 -35.801 1.00 65.56 92 HIS A O 1
ATOM 798 N N . GLN A 1 93 ? -12.694 -6.025 -33.964 1.00 66.50 93 GLN A N 1
ATOM 799 C CA . GLN A 1 93 ? -13.824 -5.301 -34.537 1.00 66.50 93 GLN A CA 1
ATOM 800 C C . GLN A 1 93 ? -13.288 -4.084 -35.300 1.00 66.50 93 GLN A C 1
ATOM 802 O O . GLN A 1 93 ? -13.115 -3.009 -34.732 1.00 66.50 93 GLN A O 1
ATOM 807 N N . TYR A 1 94 ? -12.960 -4.286 -36.573 1.00 68.19 94 TYR A N 1
ATOM 808 C CA . TYR A 1 94 ? -12.578 -3.202 -37.473 1.00 68.19 94 TYR A CA 1
ATOM 809 C C . TYR A 1 94 ? -13.825 -2.408 -37.874 1.00 68.19 94 TYR A C 1
ATOM 811 O O . TYR A 1 94 ? -14.906 -2.982 -38.045 1.00 68.19 94 TYR A O 1
ATOM 819 N N . PHE A 1 95 ? -13.681 -1.087 -37.978 1.00 65.25 95 PHE A N 1
ATOM 820 C CA . PHE A 1 95 ? -14.703 -0.226 -38.567 1.00 65.25 95 PHE A CA 1
ATOM 821 C C . PHE A 1 95 ? -14.943 -0.709 -40.003 1.00 65.25 95 PHE A C 1
ATOM 823 O O . PHE A 1 95 ? -13.982 -0.909 -40.743 1.00 65.25 95 PHE A O 1
ATOM 830 N N . LYS A 1 96 ? -16.199 -0.976 -40.376 1.00 69.94 96 LYS A N 1
ATOM 831 C CA . LYS A 1 96 ? -16.527 -1.203 -41.785 1.00 69.94 96 LYS A CA 1
ATOM 832 C C . LYS A 1 96 ? -16.448 0.160 -42.455 1.00 69.94 96 LYS A C 1
ATOM 834 O O . LYS A 1 96 ? -17.177 1.059 -42.056 1.00 69.94 96 LYS A O 1
ATOM 839 N N . GLU A 1 97 ? -15.535 0.320 -43.402 1.00 67.38 97 GLU A N 1
ATOM 840 C CA . GLU A 1 97 ? -15.569 1.472 -44.294 1.00 67.38 97 GLU A CA 1
ATOM 841 C C . GLU A 1 97 ? -16.840 1.346 -45.136 1.00 67.38 97 GLU A C 1
ATOM 843 O O . GLU A 1 97 ? -17.006 0.375 -45.878 1.00 67.38 97 GLU A O 1
ATOM 848 N N . ASP A 1 98 ? -17.769 2.284 -44.959 1.00 64.81 98 ASP A N 1
ATOM 849 C CA . ASP A 1 98 ? -18.897 2.431 -45.869 1.00 64.81 98 ASP A CA 1
ATOM 850 C C . ASP A 1 98 ? -18.324 2.953 -47.190 1.00 64.81 98 ASP A C 1
ATOM 852 O O . ASP A 1 98 ? -17.928 4.114 -47.303 1.00 64.81 98 ASP A O 1
ATOM 856 N N . VAL A 1 99 ? -18.196 2.056 -48.169 1.00 58.06 99 VAL A N 1
ATOM 857 C CA . VAL A 1 99 ? -17.837 2.421 -49.540 1.00 58.06 99 VAL A CA 1
ATOM 858 C C . VAL A 1 99 ? -19.020 3.200 -50.114 1.00 58.06 99 VAL A C 1
ATOM 860 O O . VAL A 1 99 ? -20.102 2.634 -50.282 1.00 58.06 99 VAL A O 1
ATOM 863 N N . ALA A 1 100 ? -18.806 4.498 -50.329 1.00 54.69 100 ALA A N 1
ATOM 864 C CA . AL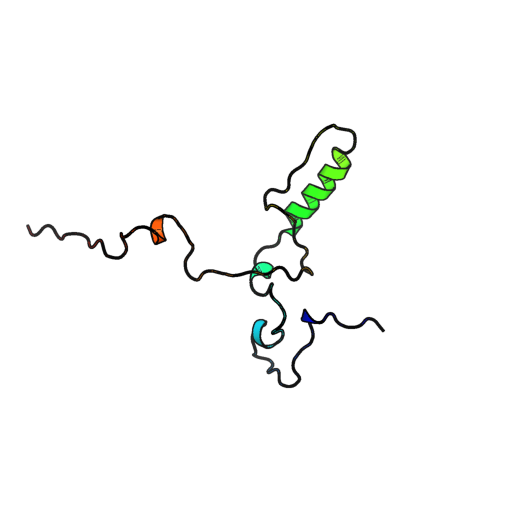A A 1 100 ? -19.736 5.409 -50.991 1.00 54.69 100 ALA A CA 1
ATOM 865 C C . ALA A 1 100 ? -19.797 5.160 -52.504 1.00 54.69 100 ALA A C 1
ATOM 867 O O . ALA A 1 100 ? -18.742 4.810 -53.086 1.00 54.69 100 ALA A O 1
#

Sequence (100 aa):
MKKLKFQYLQPANTHPNDGIRKRYPHMRNAYFKKFSTYPERSFYFFHLIEYKDYPLKLRVARGSGLPEEWDDLPSSVYNVAKSWKHNSKRKHQYFKEDVA

Foldseek 3Di:
DDDDDLQQDADPDDDPPDQPCNRRVSQQCSPVLVDQLPVVVVVQVVVCVVCVVPPDDDDRPVPDDSDDPPDRDHDDDDPDPPDPVVVDPCPPVDDPPPDD